Protein AF-Q64CG9-F1 (afdb_monomer)

Foldseek 3Di:
DDPPPPPPPPVVLVVLLVVLLVVLCVVPPDDDDPVVSQVSSQVSSCVSNVPQKDWDWDPPDPDIDIDIGGD

Structure (mmCIF, N/CA/C/O backbone):
data_AF-Q64CG9-F1
#
_entry.id   AF-Q64CG9-F1
#
loop_
_atom_site.group_PDB
_atom_site.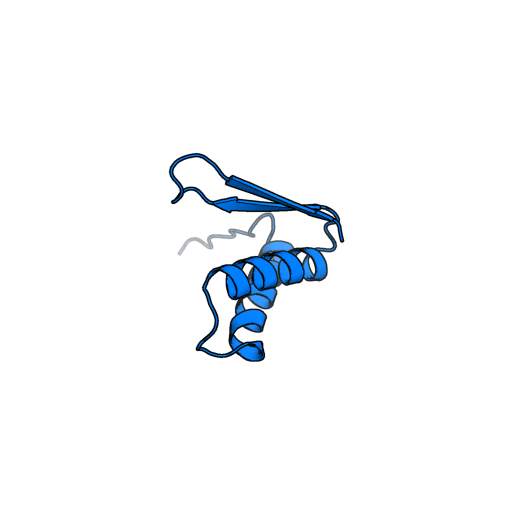id
_atom_site.type_symbol
_atom_site.label_atom_id
_atom_site.label_alt_id
_atom_site.label_comp_id
_atom_site.label_asym_id
_atom_site.label_entity_id
_atom_site.label_seq_id
_atom_site.pdbx_PDB_ins_code
_atom_site.Cartn_x
_atom_site.Cartn_y
_atom_site.Cartn_z
_atom_site.occupancy
_atom_site.B_iso_or_equiv
_atom_site.auth_seq_id
_atom_site.auth_comp_id
_atom_site.auth_asym_id
_atom_site.auth_atom_id
_atom_site.pdbx_PDB_model_num
ATOM 1 N N . MET A 1 1 ? 18.653 -11.703 31.510 1.00 43.62 1 MET A N 1
ATOM 2 C CA . MET A 1 1 ? 18.458 -11.396 30.078 1.00 43.62 1 MET A CA 1
ATOM 3 C C . MET A 1 1 ? 17.149 -10.643 30.007 1.00 43.62 1 MET A C 1
ATOM 5 O O . MET A 1 1 ? 16.139 -11.205 30.398 1.00 43.62 1 MET A O 1
ATOM 9 N N . THR A 1 2 ? 17.189 -9.343 29.731 1.00 42.97 2 THR A N 1
ATOM 10 C CA . THR A 1 2 ? 16.007 -8.475 29.809 1.00 42.97 2 THR A CA 1
ATOM 11 C C . THR A 1 2 ? 15.002 -8.885 28.742 1.00 42.97 2 THR A C 1
ATOM 13 O O . THR A 1 2 ? 15.328 -8.858 27.558 1.00 42.97 2 THR A O 1
ATOM 16 N N . GLU A 1 3 ? 13.800 -9.272 29.164 1.00 56.38 3 GLU A N 1
ATOM 17 C CA . GL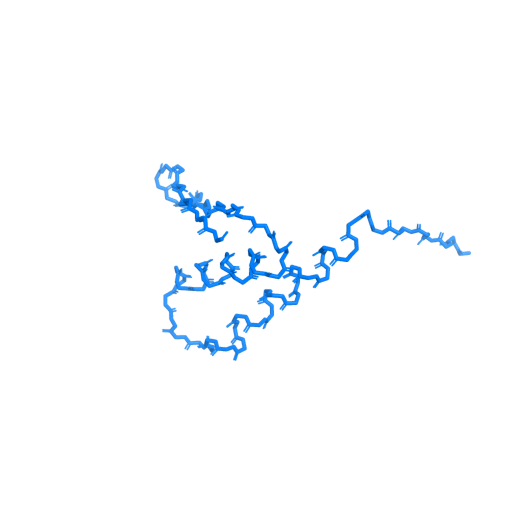U A 1 3 ? 12.642 -9.394 28.285 1.00 56.38 3 GLU A CA 1
ATOM 18 C C . GLU A 1 3 ? 12.372 -8.017 27.670 1.00 56.38 3 GLU A C 1
ATOM 20 O O . GLU A 1 3 ? 11.821 -7.127 28.319 1.00 56.38 3 GLU A O 1
ATOM 25 N N . THR A 1 4 ? 12.781 -7.801 26.422 1.00 53.16 4 THR A N 1
ATOM 26 C CA . THR A 1 4 ? 12.259 -6.692 25.628 1.00 53.16 4 THR A CA 1
ATOM 27 C C . THR A 1 4 ? 10.808 -7.016 25.309 1.00 53.16 4 THR A C 1
ATOM 29 O O . THR A 1 4 ? 10.469 -7.624 24.297 1.00 53.16 4 THR A O 1
ATOM 32 N N . ASN A 1 5 ? 9.930 -6.615 26.222 1.00 56.09 5 ASN A N 1
ATOM 33 C CA . ASN A 1 5 ? 8.483 -6.609 26.070 1.00 56.09 5 ASN A CA 1
ATOM 34 C C . ASN A 1 5 ? 8.057 -5.514 25.067 1.00 56.09 5 ASN A C 1
ATOM 36 O O . ASN A 1 5 ? 7.202 -4.676 25.350 1.00 56.09 5 ASN A O 1
ATOM 40 N N . GLU A 1 6 ? 8.689 -5.470 23.889 1.00 61.16 6 GLU A N 1
ATOM 41 C CA . GLU A 1 6 ? 8.351 -4.524 22.829 1.00 61.16 6 GLU A CA 1
ATOM 42 C C . GLU A 1 6 ? 7.120 -5.033 22.080 1.00 61.16 6 GLU A C 1
ATOM 44 O O . GLU A 1 6 ? 7.152 -5.654 21.010 1.00 61.16 6 GLU A O 1
ATOM 49 N N . LYS A 1 7 ? 5.967 -4.792 22.698 1.00 78.44 7 LYS A N 1
ATOM 50 C CA . LYS A 1 7 ? 4.672 -4.940 22.055 1.00 78.44 7 LYS A CA 1
ATOM 51 C C . LYS A 1 7 ? 4.541 -3.838 20.999 1.00 78.44 7 LYS A C 1
ATOM 53 O O . LYS A 1 7 ? 4.165 -2.716 21.311 1.00 78.44 7 LYS A O 1
ATOM 58 N N . TRP A 1 8 ? 4.866 -4.172 19.750 1.00 84.19 8 TRP A N 1
ATOM 59 C CA . TRP A 1 8 ? 4.663 -3.320 18.572 1.00 84.19 8 TRP A CA 1
ATOM 60 C C . TRP A 1 8 ? 3.303 -2.605 18.625 1.00 84.19 8 TRP A C 1
ATOM 62 O O . TRP A 1 8 ? 2.266 -3.272 18.662 1.00 84.19 8 TRP A O 1
ATOM 72 N N . LEU A 1 9 ? 3.315 -1.264 18.592 1.00 90.69 9 LEU A N 1
ATOM 73 C CA . LEU A 1 9 ? 2.122 -0.412 18.728 1.00 90.69 9 LEU A CA 1
ATOM 74 C C . LEU A 1 9 ? 1.010 -0.784 17.734 1.00 90.69 9 LEU A C 1
ATOM 76 O O . LEU A 1 9 ? -0.165 -0.787 18.085 1.00 90.69 9 LEU A O 1
ATOM 80 N N . TYR A 1 10 ? 1.394 -1.157 16.512 1.00 92.88 10 TYR A N 1
ATOM 81 C CA . TYR A 1 10 ? 0.481 -1.493 15.421 1.00 92.88 10 TYR A CA 1
ATOM 82 C C . TYR A 1 10 ? 0.646 -2.933 14.928 1.00 92.88 10 TYR A C 1
ATOM 84 O O . TYR A 1 10 ? 0.500 -3.182 13.735 1.00 92.88 10 TYR A O 1
ATOM 92 N N . ARG A 1 11 ? 0.952 -3.886 15.823 1.00 93.19 11 ARG A N 1
ATOM 93 C CA . ARG A 1 11 ? 1.230 -5.295 15.470 1.00 93.19 11 ARG A CA 1
ATOM 94 C C . ARG A 1 11 ? 0.263 -5.864 14.422 1.00 93.19 11 ARG A C 1
ATOM 96 O O . ARG A 1 11 ? 0.716 -6.369 13.398 1.00 93.19 11 ARG A O 1
ATOM 103 N N . ASP A 1 12 ? -1.040 -5.731 14.653 1.00 94.88 12 ASP A N 1
ATOM 104 C CA . ASP A 1 12 ? -2.071 -6.303 13.779 1.00 94.88 12 ASP A CA 1
ATOM 105 C C . ASP A 1 12 ? -2.106 -5.630 12.399 1.00 94.88 12 ASP A C 1
ATOM 107 O O . ASP A 1 12 ? -2.285 -6.291 11.376 1.00 94.88 12 ASP A O 1
ATOM 111 N N . LEU A 1 13 ? -1.923 -4.306 12.351 1.00 95.56 13 LEU A N 1
ATOM 112 C CA . LEU A 1 13 ? -1.858 -3.560 11.093 1.00 95.56 13 LEU A CA 1
ATOM 113 C C . LEU A 1 13 ? -0.585 -3.921 10.319 1.00 95.56 13 LEU A C 1
ATOM 115 O O . LEU A 1 13 ? -0.658 -4.180 9.121 1.00 95.56 13 LEU A O 1
ATOM 119 N N . THR A 1 14 ? 0.555 -4.004 11.007 1.00 95.19 14 THR A N 1
ATOM 120 C CA . THR A 1 14 ? 1.833 -4.432 10.428 1.00 95.19 14 THR A CA 1
ATOM 121 C C . THR A 1 14 ? 1.710 -5.818 9.801 1.00 95.19 14 THR A C 1
ATOM 123 O O . THR A 1 14 ? 2.109 -6.007 8.655 1.00 95.19 14 THR A O 1
ATOM 126 N N . GLN A 1 15 ? 1.099 -6.778 10.503 1.00 96.06 15 GLN A N 1
ATOM 127 C CA . GLN A 1 15 ? 0.873 -8.126 9.973 1.00 96.06 15 GLN A CA 1
ATOM 128 C C . GLN A 1 15 ? -0.014 -8.121 8.721 1.00 96.06 15 GLN A C 1
ATOM 130 O O . GLN A 1 15 ? 0.301 -8.817 7.757 1.00 96.06 15 GLN A O 1
ATOM 135 N N . LYS A 1 16 ? -1.079 -7.306 8.693 1.00 97.44 16 LYS A N 1
ATOM 136 C CA . LYS A 1 16 ? -1.943 -7.155 7.507 1.00 97.44 16 LYS A CA 1
ATOM 137 C C . LYS A 1 16 ? -1.197 -6.575 6.309 1.00 97.44 16 LYS A C 1
ATOM 139 O O . LYS A 1 16 ? -1.357 -7.085 5.205 1.00 97.44 16 LYS A O 1
ATOM 144 N N . ILE A 1 17 ? -0.390 -5.533 6.519 1.00 97.31 17 ILE A N 1
ATOM 145 C CA . ILE A 1 17 ? 0.392 -4.896 5.448 1.00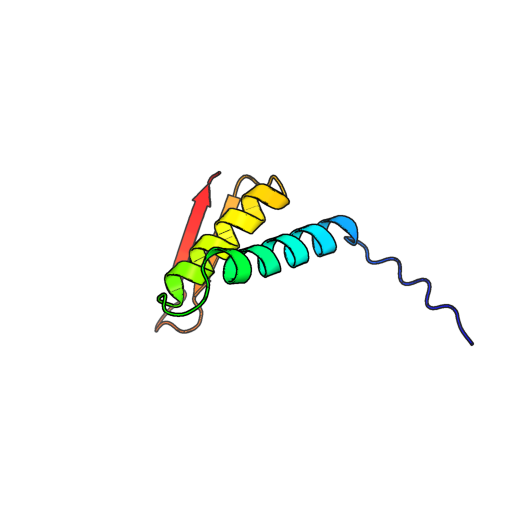 97.31 17 ILE A CA 1
ATOM 146 C C . ILE A 1 17 ? 1.410 -5.886 4.880 1.00 97.31 17 ILE A C 1
ATOM 148 O O . ILE A 1 17 ? 1.464 -6.071 3.669 1.00 97.31 17 ILE A O 1
ATOM 152 N N . ILE A 1 18 ? 2.169 -6.570 5.741 1.00 97.38 18 ILE A N 1
ATOM 153 C CA . ILE A 1 18 ? 3.158 -7.563 5.301 1.00 97.38 18 ILE A CA 1
ATOM 154 C C . ILE A 1 18 ? 2.476 -8.700 4.531 1.00 97.38 18 ILE A C 1
ATOM 156 O O . ILE A 1 18 ? 2.940 -9.071 3.457 1.00 97.38 18 ILE A O 1
ATOM 160 N N . GLY A 1 19 ? 1.355 -9.224 5.040 1.00 97.88 19 GLY A N 1
ATOM 161 C CA . GLY A 1 19 ? 0.592 -10.273 4.360 1.00 97.88 19 GLY A CA 1
ATOM 162 C C . GLY A 1 19 ? 0.140 -9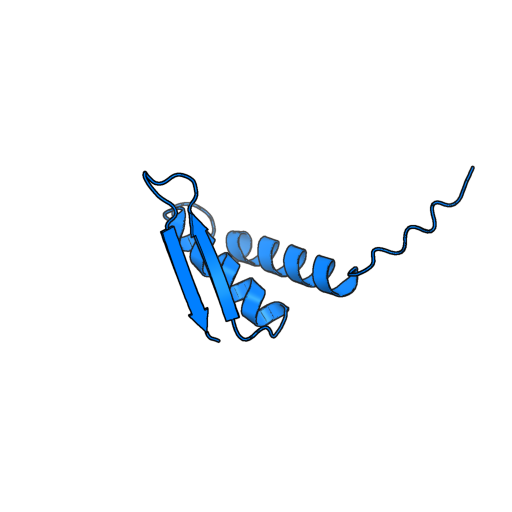.849 2.962 1.00 97.88 19 GLY A C 1
ATOM 163 O O . GLY A 1 19 ? 0.436 -10.536 1.986 1.00 97.88 19 GLY A O 1
ATOM 164 N N . ALA A 1 20 ? -0.480 -8.672 2.855 1.00 97.81 20 ALA A N 1
ATOM 165 C CA . ALA A 1 20 ? -0.913 -8.112 1.579 1.00 97.81 20 ALA A CA 1
ATOM 166 C C . ALA A 1 20 ? 0.258 -7.884 0.604 1.00 97.81 20 ALA A C 1
ATOM 168 O O . ALA A 1 20 ? 0.110 -8.122 -0.596 1.00 97.81 20 ALA A O 1
ATOM 169 N N . ALA A 1 21 ? 1.434 -7.490 1.106 1.00 97.81 21 ALA A N 1
ATOM 170 C CA . ALA A 1 21 ? 2.625 -7.305 0.280 1.00 97.81 21 ALA A CA 1
ATOM 171 C C . ALA A 1 21 ? 3.132 -8.621 -0.321 1.00 97.81 21 ALA A C 1
ATOM 173 O O . ALA A 1 21 ? 3.588 -8.651 -1.461 1.00 97.81 21 ALA A O 1
ATOM 174 N N . MET A 1 22 ? 3.048 -9.713 0.443 1.00 97.94 22 MET A N 1
ATOM 175 C CA . MET A 1 22 ? 3.485 -11.043 0.009 1.00 97.94 22 MET A CA 1
ATOM 176 C C . MET A 1 22 ? 2.515 -11.706 -0.978 1.00 97.94 22 MET A C 1
ATOM 178 O O . MET A 1 22 ? 2.919 -12.600 -1.719 1.00 97.94 22 MET A O 1
ATOM 182 N N . GLU A 1 23 ? 1.245 -11.303 -0.988 1.00 98.12 23 GLU A N 1
ATOM 183 C CA . GLU A 1 23 ? 0.239 -11.818 -1.922 1.00 9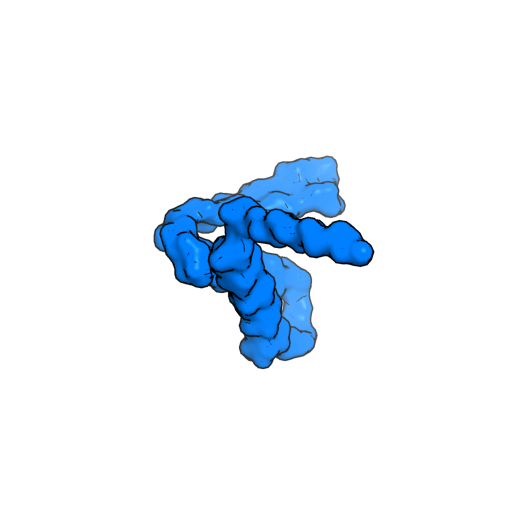8.12 23 GLU A CA 1
ATOM 184 C C . GLU A 1 23 ? 0.472 -11.327 -3.354 1.00 98.12 23 GLU A C 1
ATOM 186 O O . GLU A 1 23 ? 0.377 -12.118 -4.285 1.00 98.12 23 GLU A O 1
ATOM 191 N N . VAL A 1 24 ? 0.850 -10.061 -3.550 1.00 97.25 24 VAL A N 1
ATOM 192 C CA . VAL A 1 24 ? 1.020 -9.482 -4.895 1.00 97.25 24 VAL A CA 1
ATOM 193 C C . VAL A 1 24 ? 2.000 -10.266 -5.780 1.00 97.25 24 VAL A C 1
ATOM 195 O O . VAL A 1 24 ? 1.598 -10.669 -6.870 1.00 97.25 24 VAL A O 1
ATOM 198 N N . PRO A 1 25 ? 3.255 -10.539 -5.371 1.00 96.75 25 PRO A N 1
ATOM 199 C CA . PRO A 1 25 ? 4.173 -11.316 -6.202 1.00 96.75 25 PRO A CA 1
ATOM 200 C C . PRO A 1 25 ? 3.758 -12.788 -6.327 1.00 96.75 25 PRO A C 1
ATOM 202 O O . PRO A 1 25 ? 4.113 -13.424 -7.316 1.00 96.75 25 PRO A O 1
ATOM 205 N N . ARG A 1 26 ? 3.004 -13.333 -5.358 1.00 97.25 26 ARG A N 1
ATOM 206 C CA . ARG A 1 26 ? 2.466 -14.700 -5.434 1.00 97.25 26 ARG A CA 1
ATOM 207 C C . ARG A 1 26 ? 1.417 -14.823 -6.539 1.00 97.25 26 ARG A C 1
ATOM 209 O O . ARG A 1 26 ? 1.430 -15.814 -7.257 1.00 97.25 26 ARG A O 1
ATOM 216 N N . GLU A 1 27 ? 0.543 -13.827 -6.665 1.00 97.06 27 GLU A N 1
ATOM 217 C CA . GLU A 1 27 ? -0.537 -13.812 -7.656 1.00 97.06 27 GLU A CA 1
ATOM 218 C C . GLU A 1 27 ? -0.061 -13.334 -9.037 1.00 97.06 27 GLU A C 1
ATOM 220 O O . GLU A 1 27 ? -0.421 -13.924 -10.052 1.00 97.06 27 GLU A O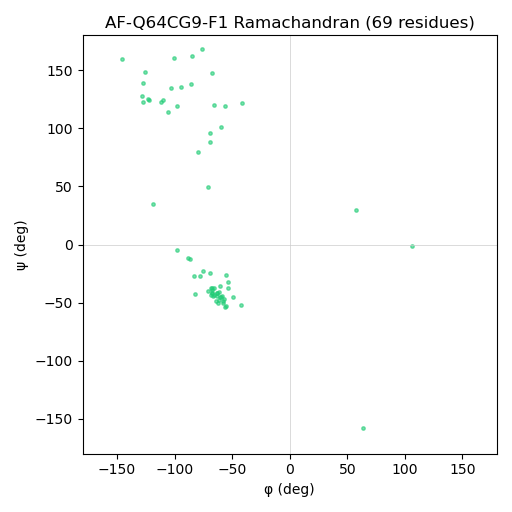 1
ATOM 225 N N . LEU A 1 28 ? 0.760 -12.278 -9.101 1.00 97.19 28 LEU A N 1
ATOM 226 C CA . LEU A 1 28 ? 1.210 -11.704 -10.377 1.00 97.19 28 LEU A CA 1
ATOM 227 C C . LEU A 1 28 ? 2.406 -12.441 -10.994 1.00 97.19 28 LEU A C 1
ATOM 229 O O . LEU A 1 28 ? 2.579 -12.399 -12.207 1.00 97.19 28 LEU A O 1
ATOM 233 N N . GLY A 1 29 ? 3.255 -13.097 -10.202 1.00 95.06 29 GLY A N 1
ATOM 234 C CA . GLY A 1 29 ? 4.506 -13.666 -10.708 1.00 95.06 29 GLY A CA 1
ATOM 235 C C . GLY A 1 29 ? 5.475 -12.595 -11.229 1.00 95.06 29 GLY A C 1
ATOM 236 O O . GLY A 1 29 ? 5.410 -11.434 -10.823 1.00 95.06 29 GLY A O 1
ATOM 237 N N . SER A 1 30 ? 6.408 -12.975 -12.106 1.00 94.31 30 SER A N 1
ATOM 238 C CA . SER A 1 30 ? 7.392 -12.073 -12.727 1.00 94.31 30 SER A CA 1
ATOM 239 C C . SER A 1 30 ? 6.999 -11.675 -14.159 1.00 94.31 30 SER A C 1
ATOM 241 O O . SER A 1 30 ? 6.217 -12.362 -14.811 1.00 94.31 30 SER A O 1
ATOM 243 N N . GLY A 1 31 ? 7.570 -10.577 -14.671 1.00 95.94 31 GLY A N 1
ATOM 244 C CA . GLY A 1 31 ? 7.437 -10.166 -16.080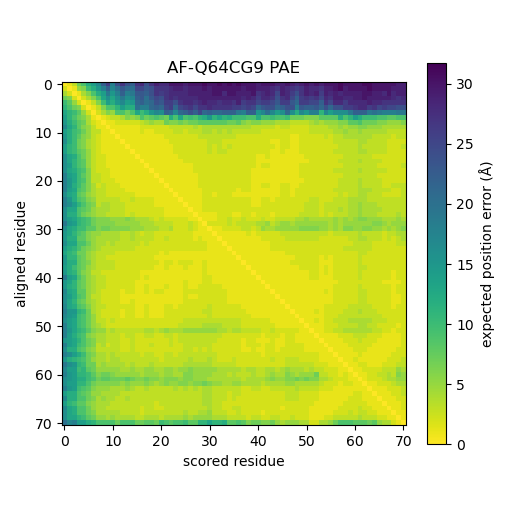 1.00 95.94 31 GLY A CA 1
ATOM 245 C C . GLY A 1 31 ? 6.510 -8.975 -16.340 1.00 95.94 31 GLY A C 1
ATOM 246 O O . GLY A 1 31 ? 6.405 -8.533 -17.483 1.00 95.94 31 GLY A O 1
ATOM 247 N N . PHE A 1 32 ? 5.877 -8.420 -15.306 1.00 97.44 32 PHE A N 1
ATOM 248 C CA . PHE A 1 32 ? 5.123 -7.174 -15.425 1.00 97.44 32 PHE A CA 1
ATOM 249 C C . PHE A 1 32 ? 6.021 -5.942 -15.267 1.00 97.44 32 PHE A C 1
ATOM 251 O O . PHE A 1 32 ? 7.136 -6.011 -14.749 1.00 97.44 32 PHE A O 1
ATOM 258 N N . LEU A 1 33 ? 5.517 -4.791 -15.712 1.00 97.25 33 LEU A N 1
ATOM 259 C CA . LEU A 1 33 ? 6.145 -3.503 -15.427 1.00 97.25 33 LEU A CA 1
ATOM 260 C C . LEU A 1 33 ? 6.032 -3.183 -13.932 1.00 97.25 33 LEU A C 1
ATOM 262 O O . LEU A 1 33 ? 5.020 -3.497 -13.309 1.00 97.25 33 LEU A O 1
ATOM 266 N N . GLU A 1 34 ? 7.029 -2.490 -13.384 1.00 94.44 34 GLU A N 1
ATOM 267 C CA . GLU A 1 34 ? 7.078 -2.074 -11.973 1.00 94.44 34 GLU A CA 1
ATOM 268 C C . GLU A 1 34 ? 5.785 -1.385 -11.514 1.00 94.44 34 GLU A C 1
ATOM 270 O O . GLU A 1 34 ? 5.201 -1.772 -10.504 1.00 94.44 34 GLU A O 1
ATOM 275 N N . TYR A 1 35 ? 5.259 -0.468 -12.332 1.00 94.94 35 TYR A N 1
ATOM 276 C CA . TYR A 1 35 ? 4.004 0.235 -12.060 1.00 94.94 35 TYR A CA 1
ATOM 277 C C . TYR A 1 35 ? 2.811 -0.704 -11.781 1.00 94.94 35 TYR A C 1
ATOM 279 O O . TYR A 1 35 ? 1.931 -0.373 -10.987 1.00 94.94 35 TYR A O 1
ATOM 287 N N . VAL A 1 36 ? 2.770 -1.889 -12.400 1.00 97.12 36 VAL A N 1
ATOM 288 C CA . VAL A 1 36 ? 1.704 -2.874 -12.156 1.00 97.12 36 VAL A CA 1
ATOM 289 C C . VAL A 1 36 ? 1.805 -3.430 -10.736 1.00 97.12 36 VAL A C 1
ATOM 291 O O . VAL A 1 36 ? 0.789 -3.547 -10.052 1.00 97.12 36 VAL A O 1
ATOM 294 N N . TYR A 1 37 ? 3.021 -3.726 -10.269 1.00 97.75 37 TYR A N 1
ATOM 295 C CA . TYR A 1 37 ? 3.248 -4.190 -8.901 1.00 97.75 37 TYR A CA 1
ATOM 296 C C . TYR A 1 37 ? 2.920 -3.101 -7.882 1.00 97.75 37 TYR A C 1
ATOM 298 O O . TYR A 1 37 ? 2.256 -3.389 -6.891 1.00 97.75 37 TYR A O 1
ATOM 306 N N . GLU A 1 38 ? 3.335 -1.858 -8.125 1.00 97.12 38 GLU A N 1
ATOM 307 C CA . GLU A 1 38 ? 3.051 -0.717 -7.244 1.00 97.12 38 GLU A CA 1
ATOM 308 C C . GLU A 1 38 ? 1.545 -0.469 -7.073 1.00 97.12 38 GLU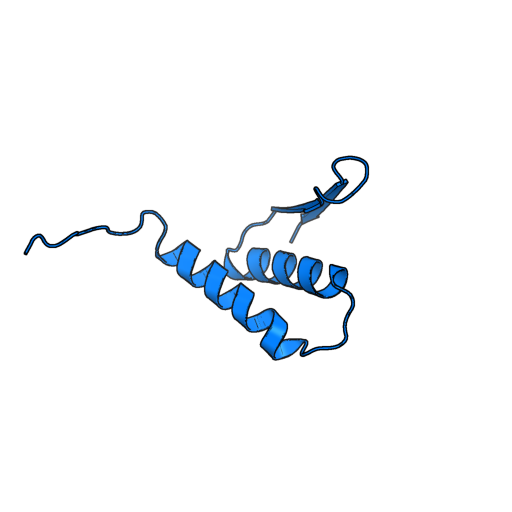 A C 1
ATOM 310 O O . GLU A 1 38 ? 1.049 -0.274 -5.960 1.00 97.12 38 GLU A O 1
ATOM 315 N N . GLU A 1 39 ? 0.801 -0.499 -8.180 1.00 97.00 39 GLU A N 1
ATOM 316 C CA . GLU A 1 39 ? -0.646 -0.311 -8.179 1.00 97.00 39 GLU A CA 1
ATOM 317 C C . GLU A 1 39 ? -1.352 -1.475 -7.463 1.00 97.00 39 GLU A C 1
ATOM 319 O O . GLU A 1 39 ? -2.226 -1.249 -6.622 1.00 97.00 39 GLU A O 1
ATOM 324 N N . ALA A 1 40 ? -0.939 -2.718 -7.733 1.00 97.69 40 ALA A N 1
ATOM 325 C CA . ALA A 1 40 ? -1.486 -3.902 -7.075 1.00 97.69 40 ALA A CA 1
ATOM 326 C C . ALA A 1 40 ? -1.207 -3.908 -5.563 1.00 97.69 40 ALA A C 1
ATOM 328 O O . ALA A 1 40 ? -2.111 -4.197 -4.779 1.00 97.69 40 ALA A O 1
ATOM 329 N N . GLN A 1 41 ? 0.005 -3.528 -5.146 1.00 98.06 41 GLN A N 1
ATOM 330 C CA . GLN A 1 41 ? 0.382 -3.338 -3.740 1.00 98.06 41 GLN A CA 1
ATOM 331 C C . GLN A 1 41 ? -0.554 -2.342 -3.057 1.00 98.06 41 GLN A C 1
ATOM 333 O O . GLN A 1 41 ? -1.167 -2.670 -2.041 1.00 98.06 41 GLN A O 1
ATOM 338 N N . LEU A 1 42 ? -0.729 -1.149 -3.640 1.00 97.94 42 LEU A N 1
ATOM 339 C CA . LEU A 1 42 ? -1.595 -0.120 -3.068 1.00 97.94 42 LEU A CA 1
ATOM 340 C C . LEU A 1 42 ? -3.033 -0.621 -2.892 1.00 97.94 42 LEU A C 1
ATOM 342 O O . LEU A 1 42 ? -3.617 -0.457 -1.819 1.00 97.94 42 LEU A O 1
ATOM 346 N N . LEU A 1 43 ? -3.605 -1.240 -3.927 1.00 97.44 43 LEU A N 1
ATOM 347 C CA . LEU A 1 43 ? -4.967 -1.770 -3.868 1.00 97.44 43 LEU A CA 1
ATOM 348 C C . LEU A 1 43 ? -5.098 -2.877 -2.817 1.00 97.44 43 LEU A C 1
ATOM 350 O O . LEU A 1 43 ? -6.073 -2.888 -2.058 1.00 97.44 43 LEU A O 1
ATOM 354 N N . ASN A 1 44 ? -4.109 -3.771 -2.722 1.00 97.62 44 ASN A N 1
ATOM 355 C CA . ASN A 1 44 ? -4.150 -4.854 -1.749 1.00 97.62 44 ASN A CA 1
ATOM 356 C C . ASN A 1 44 ? -4.016 -4.336 -0.310 1.00 97.62 44 ASN A C 1
ATOM 358 O O . ASN A 1 44 ? -4.732 -4.790 0.584 1.00 97.62 44 ASN A O 1
ATOM 362 N N . TYR A 1 45 ? -3.194 -3.307 -0.085 1.00 98.19 45 TYR A N 1
ATOM 363 C CA . TYR A 1 45 ? -3.115 -2.620 1.203 1.00 98.19 45 TYR A CA 1
ATOM 364 C C . TYR A 1 45 ? -4.441 -1.975 1.596 1.00 98.19 45 TYR A C 1
ATOM 366 O O . TYR A 1 45 ? -4.898 -2.183 2.721 1.00 98.19 45 TYR A O 1
ATOM 374 N N . LEU A 1 46 ? -5.097 -1.236 0.695 1.00 98.12 46 LEU A N 1
ATOM 375 C CA . LEU A 1 46 ? -6.392 -0.609 0.994 1.00 98.12 46 LEU A CA 1
ATOM 376 C C . LEU A 1 46 ? -7.444 -1.649 1.387 1.00 98.12 46 LEU A C 1
ATOM 378 O O . LEU A 1 46 ? -8.118 -1.495 2.409 1.00 98.12 46 LEU A O 1
ATOM 382 N N . LYS A 1 47 ? -7.510 -2.759 0.648 1.00 96.81 47 LYS A N 1
ATOM 383 C CA . LYS A 1 47 ? -8.404 -3.880 0.952 1.00 96.81 47 LYS A CA 1
ATOM 384 C C . LYS A 1 47 ? -8.095 -4.521 2.311 1.00 96.81 47 LYS A C 1
ATOM 386 O O . LYS A 1 47 ? -9.001 -4.678 3.130 1.00 96.81 47 LYS A O 1
ATOM 391 N N . ALA A 1 48 ? -6.835 -4.871 2.577 1.00 97.44 48 ALA A N 1
ATOM 392 C CA . ALA A 1 48 ? 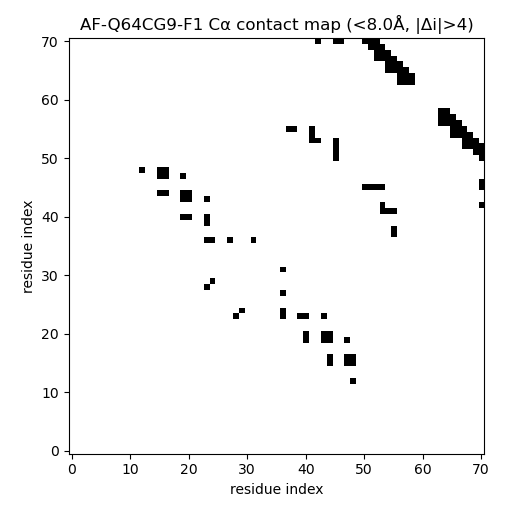-6.431 -5.573 3.799 1.00 97.44 48 ALA A CA 1
ATOM 393 C C . ALA A 1 48 ? -6.596 -4.712 5.063 1.00 97.44 48 ALA A C 1
ATOM 395 O O . ALA A 1 48 ? -6.991 -5.199 6.128 1.00 97.44 48 ALA A O 1
ATOM 396 N N . THR A 1 49 ? -6.314 -3.415 4.947 1.00 97.06 49 THR A N 1
ATOM 397 C CA . THR A 1 49 ? -6.399 -2.450 6.053 1.00 97.06 49 THR A CA 1
ATOM 398 C C . THR A 1 49 ? -7.792 -1.852 6.230 1.00 97.06 49 THR A C 1
ATOM 400 O O . THR A 1 49 ? -8.057 -1.250 7.271 1.00 97.06 49 THR A O 1
ATOM 403 N N . LYS A 1 50 ? -8.696 -2.050 5.259 1.00 96.56 50 LYS A N 1
ATOM 404 C CA . LYS A 1 50 ? -10.022 -1.412 5.183 1.00 96.56 50 LYS A CA 1
ATOM 405 C C . LYS A 1 50 ? -9.943 0.119 5.185 1.00 96.56 50 LYS A C 1
ATOM 407 O O . LYS A 1 50 ? -10.844 0.798 5.678 1.00 96.56 50 LYS A O 1
ATOM 412 N N . MET A 1 51 ? -8.852 0.666 4.660 1.00 96.88 51 MET A N 1
ATOM 413 C CA . MET A 1 51 ? -8.689 2.103 4.490 1.00 96.88 51 MET A CA 1
ATOM 414 C C . MET A 1 51 ? -9.307 2.528 3.162 1.00 96.88 51 MET A C 1
ATOM 416 O O . MET A 1 51 ? -9.133 1.877 2.138 1.00 96.88 51 MET A O 1
ATOM 420 N N . ARG A 1 52 ? -10.011 3.658 3.183 1.00 96.81 52 ARG A N 1
ATOM 421 C CA . ARG A 1 52 ? -10.707 4.198 2.009 1.00 96.81 52 ARG A CA 1
ATOM 422 C C . ARG A 1 52 ? -9.771 4.893 1.020 1.00 96.81 52 ARG A C 1
ATOM 424 O O . ARG A 1 52 ? -10.104 5.028 -0.148 1.00 96.81 52 ARG A O 1
ATOM 431 N N . LEU A 1 53 ? -8.646 5.424 1.492 1.00 97.44 53 LEU A N 1
ATOM 432 C CA . LEU A 1 53 ? -7.796 6.333 0.728 1.00 97.44 53 LEU A CA 1
ATOM 433 C C . LEU A 1 53 ? -6.345 5.864 0.739 1.00 97.44 53 LEU A C 1
ATOM 435 O O . LEU A 1 53 ? -5.766 5.692 1.807 1.00 97.44 53 LEU A O 1
ATOM 439 N N . GLY A 1 54 ? -5.760 5.758 -0.453 1.00 97.50 54 GLY A N 1
ATOM 440 C CA . GLY A 1 54 ? -4.348 5.466 -0.663 1.00 97.50 54 GLY A CA 1
ATOM 441 C C . GLY A 1 54 ? -3.662 6.505 -1.544 1.00 97.50 54 GLY A C 1
ATOM 442 O O . GLY A 1 54 ? -4.285 7.084 -2.441 1.00 97.50 54 GLY A O 1
ATOM 443 N N . LEU A 1 55 ? -2.374 6.728 -1.284 1.00 97.88 55 LEU A N 1
ATOM 444 C CA . LEU A 1 55 ? -1.495 7.573 -2.089 1.00 97.88 55 LEU A CA 1
ATOM 445 C C . LEU A 1 55 ? -0.304 6.738 -2.561 1.00 97.88 55 LEU A C 1
ATOM 447 O O . LEU A 1 55 ? 0.410 6.177 -1.734 1.00 97.88 55 LEU A O 1
ATOM 451 N N . LEU A 1 56 ? -0.087 6.684 -3.873 1.00 97.06 56 LEU A N 1
ATOM 452 C CA . LEU A 1 56 ? 1.152 6.183 -4.462 1.00 97.06 56 LEU A CA 1
ATOM 453 C C . LEU A 1 56 ? 2.031 7.387 -4.800 1.00 97.06 56 LEU A C 1
ATOM 455 O O . LEU A 1 56 ? 1.611 8.261 -5.563 1.00 97.06 56 LEU A O 1
ATOM 459 N N . LEU A 1 57 ? 3.212 7.442 -4.192 1.00 96.81 57 LEU A N 1
ATOM 460 C CA . LEU A 1 57 ? 4.168 8.537 -4.334 1.00 96.81 57 LEU A CA 1
ATOM 461 C C . LEU A 1 57 ? 5.388 8.028 -5.096 1.00 96.81 57 LEU A C 1
ATOM 463 O O . LEU A 1 57 ? 6.036 7.089 -4.641 1.00 96.81 57 LEU A O 1
ATOM 467 N N . ASN A 1 58 ? 5.711 8.660 -6.221 1.00 95.31 58 ASN A N 1
ATOM 468 C CA . ASN A 1 58 ? 6.937 8.383 -6.961 1.00 95.31 58 ASN A CA 1
ATOM 469 C C . ASN A 1 58 ? 7.932 9.529 -6.740 1.00 95.31 58 ASN A C 1
ATOM 471 O O . ASN A 1 58 ? 7.698 10.669 -7.152 1.00 95.31 58 ASN A O 1
ATOM 475 N N . PHE A 1 59 ? 9.041 9.203 -6.076 1.00 95.94 59 PHE A N 1
ATOM 476 C CA . PHE A 1 59 ? 10.142 10.124 -5.781 1.00 95.94 59 PHE A CA 1
ATOM 477 C C . PHE A 1 59 ? 11.315 10.004 -6.769 1.00 95.94 59 PHE A C 1
ATOM 479 O O . PHE A 1 59 ? 12.267 10.772 -6.666 1.00 95.94 59 PHE A O 1
ATOM 486 N N . GLY A 1 60 ? 11.269 9.048 -7.705 1.00 91.81 60 GLY A N 1
ATOM 487 C CA . GLY A 1 60 ? 12.302 8.833 -8.725 1.00 91.81 60 GLY A CA 1
ATOM 488 C C . GLY A 1 60 ? 12.098 9.647 -10.007 1.00 91.81 60 GLY A C 1
ATOM 489 O O . GLY A 1 60 ? 12.997 9.717 -10.842 1.00 91.81 60 GLY A O 1
ATOM 490 N N . ALA A 1 61 ? 10.930 10.271 -10.176 1.00 93.12 61 ALA A N 1
ATOM 491 C CA . ALA A 1 61 ? 10.643 11.168 -11.292 1.00 93.12 61 ALA A CA 1
ATOM 492 C C . ALA A 1 61 ? 11.313 12.550 -11.115 1.00 93.12 61 ALA A C 1
ATOM 494 O O . ALA A 1 61 ? 11.774 12.913 -10.035 1.00 93.12 61 ALA A O 1
ATOM 495 N N . LYS A 1 62 ? 11.328 13.366 -12.183 1.00 96.50 62 LYS A N 1
ATOM 496 C CA . LYS A 1 62 ? 11.895 14.739 -12.177 1.00 96.50 62 LYS A CA 1
ATOM 497 C C . LYS A 1 62 ? 11.279 15.641 -11.092 1.00 96.50 62 LYS A C 1
ATOM 499 O O . LYS A 1 62 ? 11.894 16.611 -10.656 1.00 96.50 62 LYS A O 1
ATOM 504 N N . SER A 1 63 ? 10.054 15.339 -10.691 1.00 96.81 63 SER A N 1
ATOM 505 C CA . SER A 1 63 ? 9.295 16.006 -9.639 1.00 96.81 63 SER A CA 1
ATOM 506 C C . SER A 1 63 ? 8.431 14.973 -8.927 1.00 96.81 63 SER A C 1
ATOM 508 O O . SER A 1 63 ? 8.138 13.932 -9.507 1.00 96.81 63 SER A O 1
ATOM 510 N N . LEU A 1 64 ? 7.987 15.272 -7.703 1.00 96.94 64 LEU A N 1
ATOM 511 C CA . LEU A 1 64 ? 7.080 14.394 -6.964 1.00 96.94 64 LEU A CA 1
ATOM 512 C C . LEU A 1 64 ? 5.808 14.118 -7.777 1.00 96.94 64 LEU A C 1
ATOM 514 O O . LEU A 1 64 ? 5.037 15.036 -8.058 1.00 96.94 64 LEU A O 1
ATOM 518 N N . GLU A 1 65 ? 5.567 12.850 -8.094 1.00 97.12 65 GLU A N 1
ATOM 519 C CA . GLU A 1 65 ? 4.311 12.408 -8.693 1.00 97.12 65 GLU A CA 1
ATOM 520 C C . GLU A 1 65 ? 3.446 11.725 -7.634 1.00 97.12 65 GLU A C 1
ATOM 522 O O . GLU A 1 65 ? 3.919 10.896 -6.854 1.00 97.12 65 GLU A O 1
ATOM 527 N N . VAL A 1 66 ? 2.157 12.072 -7.610 1.00 97.38 66 VAL A N 1
ATOM 528 C CA . VAL A 1 66 ? 1.195 11.564 -6.627 1.00 97.38 66 VAL A CA 1
ATOM 529 C C . VAL A 1 66 ? -0.013 10.988 -7.348 1.00 97.38 66 VAL A C 1
ATOM 531 O O . VAL A 1 66 ? -0.709 11.699 -8.073 1.00 97.38 66 VAL A O 1
ATOM 534 N N . LYS A 1 67 ? -0.317 9.712 -7.102 1.00 96.75 67 LYS A N 1
ATOM 535 C CA . LYS A 1 67 ? -1.565 9.079 -7.543 1.00 96.75 67 LYS A CA 1
ATOM 536 C C . LYS A 1 67 ? -2.454 8.805 -6.338 1.00 96.75 67 LYS A C 1
ATOM 538 O O . LYS A 1 67 ? -2.059 8.128 -5.394 1.00 96.75 67 LYS A O 1
ATOM 543 N N . ARG A 1 68 ? -3.683 9.318 -6.388 1.00 97.56 68 ARG A N 1
ATOM 544 C CA . ARG A 1 68 ? -4.717 9.088 -5.374 1.00 97.56 68 ARG A CA 1
ATOM 545 C C . ARG A 1 68 ? -5.611 7.918 -5.783 1.00 97.56 68 ARG A C 1
ATOM 547 O O . ARG A 1 68 ? -6.056 7.866 -6.932 1.00 97.56 68 ARG A O 1
ATOM 554 N N . ARG A 1 69 ? -5.919 7.022 -4.842 1.00 97.19 69 ARG A N 1
ATOM 555 C CA . ARG A 1 69 ? -6.906 5.940 -5.006 1.00 97.19 69 ARG A CA 1
ATOM 556 C C . ARG A 1 69 ? -7.927 5.947 -3.886 1.00 97.19 69 ARG A C 1
ATOM 558 O O . ARG A 1 69 ? -7.577 6.191 -2.734 1.00 97.19 69 ARG A O 1
ATOM 565 N N . ILE A 1 70 ? -9.183 5.709 -4.250 1.00 94.81 70 ILE A N 1
ATOM 566 C CA . ILE A 1 70 ? -10.307 5.608 -3.324 1.00 94.81 70 ILE A CA 1
ATOM 567 C C . ILE A 1 70 ? -10.949 4.240 -3.545 1.00 94.81 70 ILE A C 1
ATOM 569 O O . ILE A 1 70 ? -11.290 3.932 -4.687 1.00 94.81 70 ILE A O 1
ATOM 573 N N . LEU A 1 71 ? -11.073 3.452 -2.476 1.00 88.44 71 LEU A N 1
ATOM 574 C CA . LEU A 1 71 ? -11.700 2.128 -2.462 1.00 88.44 71 LEU A CA 1
ATOM 575 C C . LEU A 1 71 ? -12.930 2.124 -1.546 1.00 88.44 71 LEU A C 1
ATOM 577 O O . LEU A 1 71 ? -12.886 2.830 -0.508 1.00 88.44 71 LEU A O 1
#

pLDDT: mean 92.24, std 12.69, range [42.97, 98.19]

Organism: Uncultured archaeon GZfos26G2 (NCBI:txid3386331)

Sequence (71 aa):
MTETNEKWLYRDLTQKIIGAAMEVPRELGSGFLEYVYEEAQLLNYLKATKMRLGLLLNFGAKSLEVKRRIL

Nearest PDB structures (foldseek):
  4g3v-assembly1_B  TM=6.777E-01  e=3.402E+00  Aquifex aeolicus VF5

Mean predicted aligned error: 5.16 Å

Secondary structure (DSSP, 8-state):
--------TTHHHHHHHHHHHHHHHHHH-SSS-HHHHHHHHHHHHHHHHT-SEEEEEE-SSSS-EEEEEE-

Radius of gyration: 15.44 Å; Cα contacts (8 Å, |Δi|>4): 62; chains: 1; bounding box: 30×31×46 Å

InterPro domains:
  IPR026350 GxxExxY protein [PF13366] (39-68)
  IPR026350 GxxExxY protein [TIGR04256] (39-69)

Solvent-accessible surface area (backbone atoms only — not comparable to full-atom values): 4450 Å² total; per-residue (Å²): 131,85,80,79,80,75,73,60,92,53,51,70,58,52,52,39,47,54,51,34,56,59,45,45,55,71,74,67,54,81,88,73,59,68,69,58,53,55,51,49,38,53,53,36,38,30,64,64,70,70,43,49,72,49,75,50,74,42,79,87,51,102,52,85,42,77,47,81,48,77,102